Protein AF-A0A9P5NVB0-F1 (afdb_monomer_lite)

Foldseek 3Di:
DPPCVPAPLLVVLVVLLVCFLPDLDAEAAAEAEDEPVDDDDLPLVSLLSNLVSVPPVSGHVNHAEYEAEYEYEDDDDDCPVVQVSQVVSQVPSRVNQVPDPSHDYDYYYDYDYD

Sequence (114 aa):
MIEERQDPYAHFTRDLEQIAGKNVLEVLKIHISVSTNCTCTTDPAVWSRLDEVLSRPNGFPFLWLVEFSVALLYYSFDYTDLQAELEDIGKNCFPWLWENEDIDFSFEVFIEDV

Radius of gyration: 14.63 Å; chains: 1; bounding box: 35×27×37 Å

Secondary structure (DSSP, 8-state):
---TTS-HHHHHHHHHHHHTTS----EEEEEEEEETTS-----HHHHHHHHHHHTSTTTSTT--EEEEEEEEE--SS--HHHHHHHHHHHHHS-HHHHH-TTSEEEEEEEEE--

Organism: Gymnopilus junonius (NCBI:txid109634)

pLDDT: mean 87.12, std 13.76, range [39.81, 98.31]

Structure (mmCIF, N/CA/C/O backbone):
data_AF-A0A9P5NVB0-F1
#
_entry.id   AF-A0A9P5NVB0-F1
#
loop_
_atom_site.group_PDB
_atom_site.id
_atom_site.type_symbol
_atom_site.label_atom_id
_atom_site.label_alt_id
_atom_site.label_comp_id
_atom_site.label_asym_id
_atom_site.label_entity_id
_atom_site.label_seq_id
_atom_site.pdbx_PDB_ins_code
_atom_site.Cartn_x
_atom_site.Cartn_y
_atom_site.Cartn_z
_atom_site.occupancy
_atom_site.B_iso_or_equiv
_atom_site.auth_seq_id
_atom_site.auth_comp_id
_atom_site.auth_asym_id
_atom_site.auth_atom_id
_atom_site.pdbx_PDB_model_num
ATOM 1 N N . MET A 1 1 ? -4.558 4.935 -23.709 1.00 39.81 1 MET A N 1
ATOM 2 C CA . MET A 1 1 ? -5.659 4.899 -22.729 1.00 39.81 1 MET A CA 1
ATOM 3 C C . MET A 1 1 ? -5.955 3.441 -22.463 1.00 39.81 1 MET A C 1
ATOM 5 O O . MET A 1 1 ? -6.637 2.818 -23.265 1.00 39.81 1 MET A O 1
ATOM 9 N N . ILE A 1 2 ? -5.338 2.873 -21.430 1.00 47.41 2 ILE A N 1
ATOM 10 C CA . ILE A 1 2 ? -5.775 1.575 -20.916 1.00 47.41 2 ILE A CA 1
ATOM 11 C C . ILE A 1 2 ? -7.134 1.866 -20.284 1.00 47.41 2 ILE A C 1
ATOM 13 O O . ILE A 1 2 ? -7.248 2.788 -19.478 1.00 47.41 2 ILE A O 1
ATOM 17 N N . GLU A 1 3 ? -8.189 1.208 -20.760 1.00 44.22 3 GLU A N 1
ATOM 18 C CA . GLU A 1 3 ? -9.513 1.381 -20.174 1.00 44.22 3 GLU A CA 1
ATOM 19 C C . GLU A 1 3 ? -9.421 1.015 -18.688 1.00 44.22 3 GLU A C 1
ATOM 21 O O . GLU A 1 3 ? -9.005 -0.095 -18.363 1.00 44.22 3 GLU A O 1
ATOM 26 N N . GLU A 1 4 ? -9.865 1.904 -17.792 1.00 46.72 4 GLU A N 1
ATOM 27 C CA . GLU A 1 4 ? -9.967 1.663 -16.337 1.00 46.72 4 GLU A CA 1
ATOM 28 C C . GLU A 1 4 ? -10.688 0.343 -15.990 1.00 46.72 4 GLU A C 1
ATOM 30 O O . GLU A 1 4 ? -10.624 -0.144 -14.868 1.00 46.72 4 GLU A O 1
ATOM 35 N N . ARG A 1 5 ? -11.386 -0.266 -16.957 1.00 45.47 5 ARG A N 1
ATOM 36 C CA . ARG A 1 5 ? -12.011 -1.582 -16.839 1.00 45.47 5 ARG A CA 1
ATOM 37 C C . ARG A 1 5 ? -11.028 -2.752 -16.742 1.00 45.47 5 ARG A C 1
ATOM 39 O O . ARG A 1 5 ? -11.481 -3.805 -16.308 1.00 45.47 5 ARG A O 1
ATOM 46 N N . GLN A 1 6 ? -9.747 -2.609 -17.088 1.00 65.12 6 GLN A N 1
ATOM 47 C CA . GLN A 1 6 ? -8.794 -3.733 -17.107 1.00 65.12 6 GLN A CA 1
ATOM 48 C C . GLN A 1 6 ? -7.726 -3.719 -16.010 1.00 65.12 6 GLN A C 1
ATOM 50 O O . GLN A 1 6 ? -6.972 -4.682 -15.939 1.00 65.12 6 GLN A O 1
ATOM 55 N N . ASP A 1 7 ? -7.657 -2.694 -15.158 1.00 74.50 7 ASP A N 1
ATOM 56 C CA . ASP A 1 7 ? -6.648 -2.630 -14.095 1.00 74.50 7 ASP A CA 1
ATOM 57 C C . ASP A 1 7 ? -7.192 -3.230 -12.780 1.00 74.50 7 ASP A C 1
ATOM 59 O O . ASP A 1 7 ? -8.045 -2.611 -12.132 1.00 74.50 7 ASP A O 1
ATOM 63 N N . PRO A 1 8 ? -6.732 -4.428 -12.361 1.00 81.38 8 PRO A N 1
ATOM 64 C CA . PRO A 1 8 ? -7.212 -5.079 -11.143 1.00 81.38 8 PRO A CA 1
ATOM 65 C C . PRO A 1 8 ? -6.975 -4.237 -9.888 1.00 81.38 8 PRO A C 1
ATOM 67 O O . PRO A 1 8 ? -7.783 -4.281 -8.960 1.00 81.38 8 PRO A O 1
ATOM 70 N N . TYR A 1 9 ? -5.900 -3.448 -9.864 1.00 87.06 9 TYR A N 1
ATOM 71 C CA . TYR A 1 9 ? -5.551 -2.618 -8.721 1.00 87.06 9 TYR A CA 1
ATOM 72 C C . TYR A 1 9 ? -6.518 -1.433 -8.566 1.00 87.06 9 TYR A C 1
ATOM 74 O O . TYR A 1 9 ? -7.017 -1.151 -7.471 1.00 87.06 9 TYR A O 1
ATOM 82 N N . ALA A 1 10 ? -6.885 -0.792 -9.679 1.00 84.62 10 ALA A N 1
ATOM 83 C CA . ALA A 1 10 ? -7.873 0.284 -9.678 1.00 84.62 10 ALA A CA 1
ATOM 84 C C . ALA A 1 10 ? -9.275 -0.196 -9.249 1.00 84.62 10 ALA A C 1
ATOM 86 O O . ALA A 1 10 ? -10.001 0.545 -8.586 1.00 84.62 10 ALA A O 1
ATOM 87 N N . HIS A 1 11 ? -9.675 -1.426 -9.592 1.00 85.94 11 HIS A N 1
ATOM 88 C CA . HIS A 1 11 ? -10.942 -1.997 -9.105 1.00 85.94 11 HIS A CA 1
ATOM 89 C C . HIS A 1 11 ? -10.881 -2.338 -7.620 1.00 85.94 11 HIS A C 1
ATOM 91 O O . HIS A 1 11 ? -11.802 -2.003 -6.879 1.00 85.94 11 HIS A O 1
ATOM 97 N N . PHE A 1 12 ? -9.776 -2.931 -7.174 1.00 90.00 12 PHE A N 1
ATOM 98 C CA . PHE A 1 12 ? -9.581 -3.301 -5.778 1.00 90.00 12 PHE A CA 1
ATOM 99 C C . PHE A 1 12 ? -9.724 -2.103 -4.824 1.00 90.00 12 PHE A C 1
ATOM 101 O O . PHE A 1 12 ? -10.443 -2.187 -3.827 1.00 90.00 12 PHE A O 1
ATOM 108 N N . THR A 1 13 ? -9.115 -0.958 -5.150 1.00 91.38 13 THR A N 1
ATOM 109 C CA . THR A 1 13 ? -9.238 0.260 -4.325 1.00 91.38 13 THR A CA 1
ATOM 110 C C . THR A 1 13 ? -10.686 0.756 -4.219 1.00 91.38 13 THR A C 1
ATOM 112 O O . THR A 1 13 ? -11.110 1.200 -3.151 1.00 91.38 13 THR A O 1
ATOM 115 N N . ARG A 1 14 ? -11.493 0.604 -5.278 1.00 90.19 14 ARG A N 1
ATOM 116 C CA . ARG A 1 14 ? -12.930 0.936 -5.262 1.00 90.19 14 ARG A CA 1
ATOM 117 C C . ARG A 1 14 ? -13.765 -0.042 -4.442 1.00 90.19 14 ARG A C 1
ATOM 119 O O . ARG A 1 14 ? -14.775 0.359 -3.865 1.00 90.19 14 ARG A O 1
ATOM 126 N N . ASP A 1 15 ? -13.394 -1.314 -4.409 1.00 91.31 15 ASP A N 1
ATOM 127 C CA . ASP A 1 15 ? -14.093 -2.312 -3.597 1.00 91.31 15 ASP A CA 1
ATOM 128 C C . ASP A 1 15 ? -13.785 -2.119 -2.107 1.00 91.31 15 ASP A C 1
ATOM 130 O O . ASP A 1 15 ? -14.701 -2.168 -1.282 1.00 91.31 15 ASP A O 1
ATOM 134 N N . LEU A 1 16 ? -12.535 -1.781 -1.762 1.00 93.12 16 LEU A N 1
ATOM 135 C CA . LEU A 1 16 ? -12.178 -1.340 -0.410 1.00 93.12 16 LEU A CA 1
ATOM 136 C C . LEU A 1 16 ? -13.010 -0.129 0.021 1.00 93.12 16 LEU A C 1
ATOM 138 O O . LEU A 1 16 ? -13.535 -0.089 1.134 1.00 93.12 16 LEU A O 1
ATOM 142 N N . GLU A 1 17 ? -13.181 0.841 -0.874 1.00 93.69 17 GLU A N 1
ATOM 143 C CA . GLU A 1 17 ? -13.977 2.032 -0.597 1.00 93.69 17 GLU A CA 1
ATOM 144 C C . GLU A 1 17 ? -15.420 1.694 -0.183 1.00 93.69 17 GLU A C 1
ATOM 146 O O . GLU A 1 17 ? -15.974 2.312 0.728 1.00 93.69 17 GLU A O 1
ATOM 151 N N . GLN A 1 18 ? -16.028 0.688 -0.816 1.00 92.69 18 GLN A N 1
ATOM 152 C CA . GLN A 1 18 ? -17.413 0.286 -0.556 1.00 92.69 18 GLN A CA 1
ATOM 153 C C . GLN A 1 18 ? -17.610 -0.378 0.811 1.00 92.69 18 GLN A C 1
ATOM 155 O O . GLN A 1 18 ? -18.715 -0.328 1.358 1.00 92.69 18 GLN A O 1
ATOM 160 N N . ILE A 1 19 ? -16.566 -0.997 1.368 1.00 91.81 19 ILE A N 1
ATOM 161 C CA . ILE A 1 19 ? -16.629 -1.673 2.672 1.00 91.81 19 ILE A CA 1
ATOM 162 C C . ILE A 1 19 ? -16.166 -0.784 3.835 1.00 91.81 19 ILE A C 1
ATOM 164 O O . ILE A 1 19 ? -16.244 -1.199 4.998 1.00 91.81 19 ILE A O 1
ATOM 168 N N . ALA A 1 20 ? -15.701 0.436 3.555 1.00 93.25 20 ALA A N 1
ATOM 169 C CA . ALA A 1 20 ? -15.248 1.378 4.570 1.00 93.25 20 ALA A CA 1
ATOM 170 C C . ALA A 1 20 ? -16.345 1.659 5.622 1.00 93.25 20 ALA A C 1
ATOM 172 O O . ALA A 1 20 ? -17.527 1.831 5.313 1.00 93.25 20 ALA A O 1
ATOM 173 N N . GLY A 1 21 ? -15.957 1.674 6.898 1.00 89.38 21 GLY A N 1
ATOM 174 C CA . GLY A 1 21 ? -16.817 1.947 8.053 1.00 89.38 21 GLY A CA 1
ATOM 175 C C . GLY A 1 21 ? -17.724 0.795 8.496 1.00 89.38 21 GLY A C 1
ATOM 176 O O . GLY A 1 21 ? -18.388 0.905 9.526 1.00 89.38 21 GLY A O 1
ATOM 177 N N . LYS A 1 22 ? -17.774 -0.316 7.749 1.00 87.56 22 LYS A N 1
ATOM 178 C CA . LYS A 1 22 ? -18.565 -1.518 8.082 1.00 87.56 22 LYS A CA 1
ATOM 179 C C . LYS A 1 22 ? -17.757 -2.805 7.927 1.00 87.56 22 LYS A C 1
ATOM 181 O O . LYS A 1 22 ? -18.310 -3.851 7.594 1.00 87.56 22 LYS A O 1
ATOM 186 N N . ASN A 1 23 ? -16.452 -2.725 8.147 1.00 92.69 23 ASN A N 1
ATOM 187 C CA . ASN A 1 23 ? -15.551 -3.866 8.079 1.00 92.69 23 ASN A CA 1
ATOM 188 C C . ASN A 1 23 ? -14.877 -4.113 9.435 1.00 92.69 23 ASN A C 1
ATOM 190 O O . ASN A 1 23 ? -14.814 -3.237 10.295 1.00 92.69 23 ASN A O 1
ATOM 194 N N . VAL A 1 24 ? -14.387 -5.337 9.591 1.00 95.12 24 VAL A N 1
ATOM 195 C CA . VAL A 1 24 ? -13.516 -5.782 10.687 1.00 95.12 24 VAL A CA 1
ATOM 196 C C . VAL A 1 24 ? -12.152 -6.178 10.117 1.00 95.12 24 VAL A C 1
ATOM 198 O O . VAL A 1 24 ? -11.560 -7.170 10.523 1.00 95.12 24 VAL A O 1
ATOM 201 N N . LEU A 1 25 ? -11.714 -5.471 9.069 1.00 95.94 25 LEU A N 1
ATOM 202 C CA . LEU A 1 25 ? -10.484 -5.803 8.366 1.00 95.94 25 LEU A CA 1
ATOM 203 C C . LEU A 1 25 ? -9.301 -5.428 9.256 1.00 95.94 25 LEU A C 1
ATOM 205 O O . LEU A 1 25 ? -9.076 -4.251 9.511 1.00 95.94 25 LEU A O 1
ATOM 209 N N . GLU A 1 26 ? -8.576 -6.439 9.722 1.00 97.50 26 GLU A N 1
ATOM 210 C CA . GLU A 1 26 ? -7.394 -6.267 10.571 1.00 97.50 26 GLU A CA 1
ATOM 211 C C . GLU A 1 26 ? -6.090 -6.253 9.773 1.00 97.50 26 GLU A C 1
ATOM 213 O O . GLU A 1 26 ? -5.157 -5.517 10.086 1.00 97.50 26 GLU A O 1
ATOM 218 N N . VAL A 1 27 ? -6.042 -7.069 8.722 1.00 97.81 27 VAL A N 1
ATOM 219 C CA . VAL A 1 27 ? -4.842 -7.320 7.931 1.00 97.81 27 VAL A CA 1
ATOM 220 C C . VAL A 1 27 ? -5.191 -7.215 6.459 1.00 97.81 27 VAL A C 1
ATOM 222 O O . VAL A 1 27 ? -6.135 -7.860 5.994 1.00 97.81 27 VAL A O 1
ATOM 225 N N . LEU A 1 28 ? -4.387 -6.459 5.719 1.00 97.19 28 LEU A N 1
ATOM 226 C CA . LEU A 1 28 ? -4.478 -6.361 4.275 1.00 97.19 28 LEU A CA 1
ATOM 227 C C . LEU A 1 28 ? -3.146 -6.749 3.633 1.00 97.19 28 LEU A C 1
ATOM 229 O O . LEU A 1 28 ? -2.152 -6.051 3.783 1.00 97.19 28 LEU A O 1
ATOM 233 N N . LYS A 1 29 ? -3.137 -7.859 2.892 1.00 96.94 29 LYS A N 1
ATOM 234 C CA . LYS A 1 29 ? -1.972 -8.306 2.120 1.00 96.94 29 LYS A CA 1
ATOM 235 C C . LYS A 1 29 ? -2.293 -8.228 0.639 1.00 96.94 29 LYS A C 1
ATOM 237 O O . LYS A 1 29 ? -3.222 -8.889 0.174 1.00 96.94 29 LYS A O 1
ATOM 242 N N . ILE A 1 30 ? -1.541 -7.413 -0.083 1.00 94.50 30 ILE A N 1
ATOM 243 C CA . ILE A 1 30 ? -1.689 -7.178 -1.514 1.00 94.50 30 ILE A CA 1
ATOM 244 C C . ILE A 1 30 ? -0.441 -7.719 -2.196 1.00 94.50 30 ILE A C 1
ATOM 246 O O . ILE A 1 30 ? 0.682 -7.358 -1.850 1.00 94.50 30 ILE A O 1
ATOM 250 N N . HIS A 1 31 ? -0.652 -8.583 -3.181 1.00 93.00 31 HIS A N 1
ATOM 251 C CA . HIS A 1 31 ? 0.410 -9.111 -4.017 1.00 93.00 31 HIS A CA 1
ATOM 252 C C . HIS A 1 31 ? 0.034 -8.904 -5.481 1.00 93.00 31 HIS A C 1
ATOM 254 O O . HIS A 1 31 ? -0.993 -9.415 -5.936 1.00 93.00 31 HIS A O 1
ATOM 260 N N . ILE A 1 32 ? 0.841 -8.129 -6.202 1.00 89.06 32 ILE A N 1
ATOM 261 C CA . ILE A 1 32 ? 0.649 -7.851 -7.625 1.00 89.06 32 ILE A CA 1
ATOM 262 C C . ILE A 1 32 ? 1.788 -8.494 -8.399 1.00 89.06 32 ILE A C 1
ATOM 264 O O . ILE A 1 32 ? 2.941 -8.114 -8.235 1.00 89.06 32 ILE A O 1
ATOM 268 N N . SER A 1 33 ? 1.461 -9.416 -9.296 1.00 87.94 33 SER A N 1
ATOM 269 C CA . SER A 1 33 ? 2.431 -9.974 -10.235 1.00 87.94 33 SER A CA 1
ATOM 270 C C . SER A 1 33 ? 2.310 -9.254 -11.577 1.00 87.94 33 SER A C 1
ATOM 272 O O . SER A 1 33 ? 1.246 -9.241 -12.198 1.00 87.94 33 SER A O 1
ATOM 274 N N . VAL A 1 34 ? 3.405 -8.660 -12.038 1.00 83.06 34 VAL A N 1
ATOM 275 C CA . VAL A 1 34 ? 3.499 -7.964 -13.320 1.00 83.06 34 VAL A CA 1
ATOM 276 C C . VAL A 1 34 ? 4.356 -8.802 -14.254 1.00 83.06 34 VAL A C 1
ATOM 278 O O . VAL A 1 34 ? 5.568 -8.925 -14.080 1.00 83.06 34 VAL A O 1
ATOM 281 N N . SER A 1 35 ? 3.729 -9.376 -15.279 1.00 78.06 35 SER A N 1
ATOM 282 C CA . SER A 1 35 ? 4.478 -9.959 -16.390 1.00 78.06 35 SER A CA 1
ATOM 283 C C . SER A 1 35 ? 5.181 -8.853 -17.163 1.00 78.06 35 SER A C 1
ATOM 285 O O . SER A 1 35 ? 4.550 -7.868 -17.539 1.00 78.06 35 SER A O 1
ATOM 287 N N . THR A 1 36 ? 6.477 -9.001 -17.431 1.00 66.81 36 THR A N 1
ATOM 288 C CA . THR A 1 36 ? 7.275 -7.921 -18.035 1.00 66.81 36 THR A CA 1
ATOM 289 C C . THR A 1 36 ? 6.933 -7.615 -19.502 1.00 66.81 36 THR A C 1
ATOM 291 O O . THR A 1 36 ? 7.431 -6.650 -20.081 1.00 66.81 36 THR A O 1
ATOM 294 N N . ASN A 1 37 ? 6.073 -8.427 -20.121 1.00 65.75 37 ASN A N 1
ATOM 295 C CA . ASN A 1 37 ? 5.461 -8.180 -21.428 1.00 65.75 37 ASN A CA 1
ATOM 296 C C . ASN A 1 37 ? 4.113 -7.433 -21.345 1.00 65.75 37 ASN A C 1
ATOM 298 O O . ASN A 1 37 ? 3.533 -7.118 -22.385 1.00 65.75 37 ASN A O 1
ATOM 302 N N . CYS A 1 38 ? 3.609 -7.162 -20.138 1.00 66.25 38 CYS A N 1
ATOM 303 C CA . CYS A 1 38 ? 2.368 -6.441 -19.882 1.00 66.25 38 CYS A CA 1
ATOM 304 C C . CYS A 1 38 ? 2.655 -5.004 -19.433 1.00 66.25 38 CYS A C 1
ATOM 306 O O . CYS A 1 38 ? 3.637 -4.718 -18.753 1.00 66.25 38 CYS A O 1
ATOM 308 N N . THR A 1 39 ? 1.756 -4.086 -19.780 1.00 67.06 39 THR A N 1
ATOM 309 C CA . THR A 1 39 ? 1.788 -2.711 -19.274 1.00 67.06 39 THR A CA 1
ATOM 310 C C . THR A 1 39 ? 1.159 -2.666 -17.882 1.00 67.06 39 THR A C 1
ATOM 312 O O . THR A 1 39 ? -0.059 -2.804 -17.767 1.00 67.06 39 THR A O 1
ATOM 315 N N . CYS A 1 40 ? 1.970 -2.471 -16.841 1.00 77.00 40 CYS A N 1
ATOM 316 C CA . CYS A 1 40 ? 1.499 -2.037 -15.524 1.00 77.00 40 CYS A CA 1
ATOM 317 C C . CYS A 1 40 ? 1.383 -0.508 -15.514 1.00 77.00 40 CYS A C 1
ATOM 319 O O . CYS A 1 40 ? 2.186 0.170 -16.157 1.00 77.00 40 CYS A O 1
ATOM 321 N N . THR A 1 41 ? 0.389 0.043 -14.817 1.00 84.38 41 THR A N 1
ATOM 322 C CA . THR A 1 41 ? 0.330 1.494 -14.622 1.00 84.38 41 THR A CA 1
ATOM 323 C C . THR A 1 41 ? 1.356 1.920 -13.576 1.00 84.38 41 THR A C 1
ATOM 325 O O . THR A 1 41 ? 1.400 1.363 -12.483 1.00 84.38 41 THR A O 1
ATOM 328 N N . THR A 1 42 ? 2.161 2.931 -13.890 1.00 87.88 42 THR A N 1
ATOM 329 C CA . THR A 1 42 ? 3.030 3.628 -12.927 1.00 87.88 42 THR A CA 1
ATOM 330 C C . THR A 1 42 ? 2.504 5.031 -12.610 1.00 87.88 42 THR A C 1
ATOM 332 O O . THR A 1 42 ? 3.232 5.871 -12.099 1.00 87.88 42 THR A O 1
ATOM 335 N N . ASP A 1 43 ? 1.221 5.298 -12.897 1.00 90.56 43 ASP A N 1
ATOM 336 C CA . ASP A 1 43 ? 0.570 6.577 -12.591 1.00 90.56 43 ASP A CA 1
ATOM 337 C C . ASP A 1 43 ? 0.399 6.761 -11.070 1.00 90.56 43 ASP A C 1
ATOM 339 O O . ASP A 1 43 ? -0.441 6.072 -10.476 1.00 90.56 43 ASP A O 1
ATOM 343 N N . PRO A 1 44 ? 1.112 7.711 -10.430 1.00 92.06 44 PRO A N 1
ATOM 344 C CA . PRO A 1 44 ? 1.031 7.939 -8.988 1.00 92.06 44 PRO A CA 1
ATOM 345 C C . PRO A 1 44 ? -0.396 8.190 -8.496 1.00 92.06 44 PRO A C 1
ATOM 347 O O . PRO A 1 44 ? -0.759 7.756 -7.407 1.00 92.06 44 PRO A O 1
ATOM 350 N N . ALA A 1 45 ? -1.242 8.828 -9.315 1.00 91.81 45 ALA A N 1
ATOM 351 C CA . ALA A 1 45 ? -2.624 9.114 -8.945 1.00 91.81 45 ALA A CA 1
ATOM 352 C C . ALA A 1 45 ? -3.463 7.840 -8.782 1.00 91.81 45 ALA A C 1
ATOM 354 O O . ALA A 1 45 ? -4.423 7.838 -8.018 1.00 91.81 45 ALA A O 1
ATOM 355 N N . VAL A 1 46 ? -3.119 6.754 -9.481 1.00 91.75 46 VAL A N 1
ATOM 356 C CA . VAL A 1 46 ? -3.793 5.461 -9.313 1.00 91.75 46 VAL A CA 1
ATOM 357 C C . VAL A 1 46 ? -3.338 4.801 -8.012 1.00 91.75 46 VAL A C 1
ATOM 359 O O . VAL A 1 46 ? -4.187 4.357 -7.239 1.00 91.75 46 VAL A O 1
ATOM 362 N N . TRP A 1 47 ? -2.030 4.785 -7.743 1.00 93.88 47 TRP A N 1
ATOM 363 C CA . TRP A 1 47 ? -1.430 4.171 -6.551 1.00 93.88 47 TRP A CA 1
ATOM 364 C C . TRP A 1 47 ? -1.802 4.881 -5.244 1.00 93.88 47 TRP A C 1
ATOM 366 O O . TRP A 1 47 ? -2.136 4.226 -4.256 1.00 93.88 47 TRP A O 1
ATOM 376 N N . SER A 1 48 ? -1.881 6.212 -5.244 1.00 95.81 48 SER A N 1
ATOM 377 C CA . SER A 1 48 ? -2.300 6.969 -4.057 1.00 95.81 48 SER A CA 1
ATOM 378 C C . SER A 1 48 ? -3.746 6.719 -3.626 1.00 95.81 48 SER A C 1
ATOM 380 O O . SER A 1 48 ? -4.084 6.969 -2.471 1.00 95.81 48 SER A O 1
ATOM 382 N N . ARG A 1 49 ? -4.610 6.155 -4.484 1.00 94.75 49 ARG A N 1
ATOM 383 C CA . ARG A 1 49 ? -6.008 5.864 -4.105 1.00 94.75 49 ARG A CA 1
ATOM 384 C C . ARG A 1 49 ? -6.111 4.885 -2.948 1.00 94.75 49 ARG A C 1
ATOM 386 O O . ARG A 1 49 ? -7.064 4.968 -2.179 1.00 94.75 49 ARG A O 1
ATOM 393 N N . LEU A 1 50 ? -5.173 3.947 -2.822 1.00 95.81 50 LEU A N 1
ATOM 394 C CA . LEU A 1 50 ? -5.176 3.034 -1.682 1.00 95.81 50 LEU A CA 1
ATOM 395 C C . LEU A 1 50 ? -4.951 3.802 -0.374 1.00 95.81 50 LEU A C 1
ATOM 397 O O . LEU A 1 50 ? -5.711 3.610 0.571 1.00 95.81 50 LEU A O 1
ATOM 401 N N . ASP A 1 51 ? -3.969 4.704 -0.350 1.00 97.31 51 ASP A N 1
ATOM 402 C CA . ASP A 1 51 ? -3.676 5.563 0.802 1.00 97.31 51 ASP A CA 1
ATOM 403 C C . ASP A 1 51 ? -4.887 6.442 1.162 1.00 97.31 51 ASP A C 1
ATOM 405 O O . ASP A 1 51 ? -5.327 6.495 2.310 1.00 97.31 51 ASP A O 1
ATOM 409 N N . GLU A 1 52 ? -5.524 7.048 0.156 1.00 96.75 52 GLU A N 1
ATOM 410 C CA . GLU A 1 52 ? -6.734 7.863 0.323 1.00 96.75 52 GLU A CA 1
ATOM 411 C C . GLU A 1 52 ? -7.931 7.072 0.868 1.00 96.75 52 GLU A C 1
ATOM 413 O O . GLU A 1 52 ? -8.737 7.598 1.638 1.00 96.75 52 GLU A O 1
ATOM 418 N N . VAL A 1 53 ? -8.107 5.819 0.443 1.00 96.19 53 VAL A N 1
ATOM 419 C CA . VAL A 1 53 ? -9.214 4.973 0.904 1.00 96.19 53 VAL A CA 1
ATOM 420 C C . VAL A 1 53 ? -8.982 4.527 2.343 1.00 96.19 53 VAL A C 1
ATOM 422 O O . VAL A 1 53 ? -9.911 4.605 3.153 1.00 96.19 53 VAL A O 1
ATOM 425 N N . LEU A 1 54 ? -7.765 4.092 2.672 1.00 96.44 54 LEU A N 1
ATOM 426 C CA . LEU A 1 54 ? -7.434 3.581 4.001 1.00 96.44 54 LEU A CA 1
ATOM 427 C C . LEU A 1 54 ? -7.352 4.695 5.056 1.00 96.44 54 LEU A C 1
ATOM 429 O O . LEU A 1 54 ? -7.764 4.472 6.193 1.00 96.44 54 LEU A O 1
ATOM 433 N N . SER A 1 55 ? -6.950 5.908 4.666 1.00 96.44 55 SER A N 1
ATOM 434 C CA . SER A 1 55 ? -6.853 7.080 5.553 1.00 96.44 55 SER A CA 1
ATOM 435 C C . SER A 1 55 ? -8.191 7.690 5.976 1.00 96.44 55 SER A C 1
ATOM 437 O O . SER A 1 55 ? -8.238 8.610 6.801 1.00 96.44 55 SER A O 1
ATOM 439 N N . ARG A 1 56 ? -9.315 7.196 5.442 1.00 95.06 56 ARG A N 1
ATOM 440 C CA . ARG A 1 56 ? -10.641 7.726 5.778 1.00 95.06 56 ARG A CA 1
ATOM 441 C C . ARG A 1 56 ? -10.928 7.563 7.273 1.00 95.06 56 ARG A C 1
ATOM 443 O O . ARG A 1 56 ? -10.861 6.442 7.783 1.00 95.06 56 ARG A O 1
ATOM 450 N N . PRO A 1 57 ? -11.353 8.629 7.977 1.00 92.75 57 PRO A N 1
ATOM 451 C CA . PRO A 1 57 ? -11.690 8.545 9.393 1.00 92.75 57 PRO A CA 1
ATOM 452 C C . PRO A 1 57 ? -12.734 7.460 9.670 1.00 92.75 57 PRO A C 1
ATOM 454 O O . PRO A 1 57 ? -13.802 7.449 9.056 1.00 92.75 57 PRO A O 1
ATOM 457 N N . ASN A 1 58 ? -12.434 6.558 10.608 1.00 91.38 58 ASN A N 1
ATOM 458 C CA . ASN A 1 58 ? -13.255 5.386 10.943 1.00 91.38 58 ASN A CA 1
ATOM 459 C C . ASN A 1 58 ? -13.547 4.443 9.755 1.00 91.38 58 ASN A C 1
ATOM 461 O O . 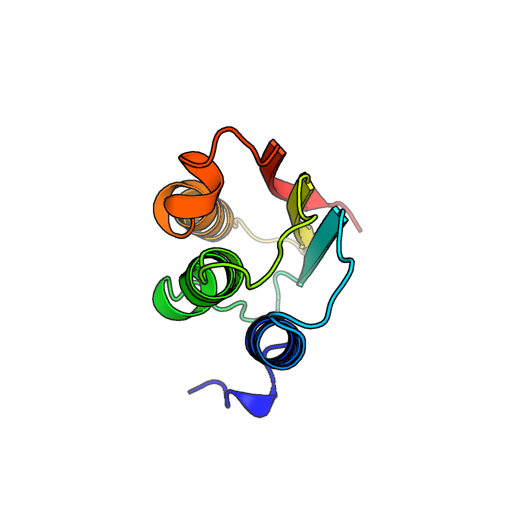ASN A 1 58 ? -14.476 3.640 9.830 1.00 91.38 58 ASN A O 1
ATOM 465 N N . GLY A 1 59 ? -12.783 4.528 8.660 1.00 95.44 59 GLY A N 1
ATOM 466 C CA . GLY A 1 59 ? -12.945 3.678 7.482 1.00 95.44 59 GLY A CA 1
ATOM 467 C C . GLY A 1 59 ? -12.512 2.238 7.746 1.00 95.44 59 GLY A C 1
ATOM 468 O O . GLY A 1 59 ? -13.234 1.305 7.400 1.00 95.44 59 GLY A O 1
ATOM 469 N N . PHE A 1 60 ? -11.374 2.057 8.414 1.00 96.50 60 PHE A N 1
ATOM 470 C CA . PHE A 1 60 ? -10.786 0.748 8.706 1.00 96.50 60 PHE A CA 1
ATOM 471 C C . PHE A 1 60 ? -10.299 0.701 10.161 1.00 96.50 60 PHE A C 1
ATOM 473 O O . PHE A 1 60 ? -9.102 0.710 10.418 1.00 96.50 60 PHE A O 1
ATOM 480 N N . PRO A 1 61 ? -11.223 0.701 11.140 1.00 94.56 61 PRO A N 1
ATOM 481 C CA . PRO A 1 61 ? -10.889 0.941 12.547 1.00 94.56 61 PRO A CA 1
ATOM 482 C C . PRO A 1 61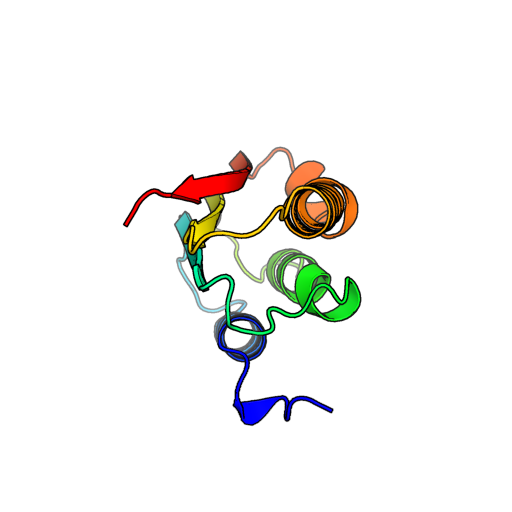 ? -10.084 -0.180 13.219 1.00 94.56 61 PRO A C 1
ATOM 484 O O . PRO A 1 61 ? -9.611 0.013 14.333 1.00 94.56 61 PRO A O 1
ATOM 487 N N . PHE A 1 62 ? -9.968 -1.345 12.580 1.00 96.19 62 PHE A N 1
ATOM 488 C CA . PHE A 1 62 ? -9.232 -2.496 13.108 1.00 96.19 62 PHE A CA 1
ATOM 489 C C . PHE A 1 62 ? -7.960 -2.801 12.317 1.00 96.19 62 PHE A C 1
ATOM 491 O O . PHE A 1 62 ? -7.233 -3.715 12.694 1.00 96.19 62 PHE A O 1
ATOM 498 N N . LEU A 1 63 ? -7.702 -2.067 11.232 1.00 97.69 63 LEU A N 1
ATOM 499 C CA . LEU A 1 63 ? -6.573 -2.327 10.353 1.00 97.69 63 LEU A CA 1
ATOM 500 C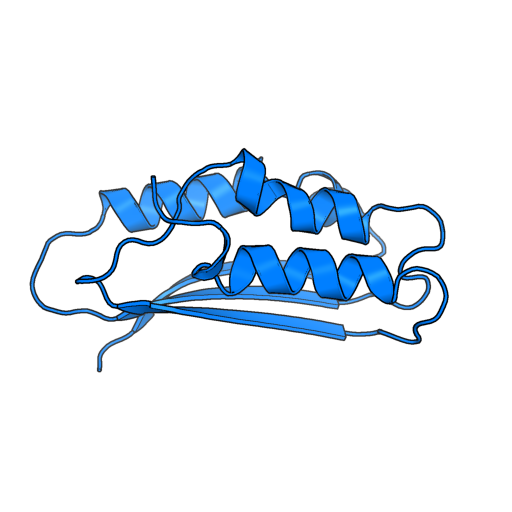 C . LEU A 1 63 ? -5.282 -1.937 11.062 1.00 97.69 63 LEU A C 1
ATOM 502 O O . LEU A 1 63 ? -5.117 -0.782 11.441 1.00 97.69 63 LEU A O 1
ATOM 506 N N . TRP A 1 64 ? -4.385 -2.904 11.215 1.00 97.69 64 TRP A N 1
ATOM 507 C CA . TRP A 1 64 ? -3.096 -2.711 11.876 1.00 97.69 64 TRP A CA 1
ATOM 508 C C . TRP A 1 64 ? -1.920 -3.219 11.037 1.00 97.69 64 TRP A C 1
ATOM 510 O O . TRP A 1 64 ? -0.782 -2.912 11.362 1.00 97.69 64 TRP A O 1
ATOM 520 N N . LEU A 1 65 ? -2.168 -3.978 9.963 1.00 98.31 65 LEU A N 1
ATOM 521 C CA . LEU A 1 65 ? -1.124 -4.479 9.064 1.00 98.31 65 LEU A CA 1
ATOM 522 C C . LEU A 1 65 ? -1.523 -4.280 7.605 1.00 98.31 65 LEU A C 1
ATOM 524 O O . LEU A 1 65 ? -2.583 -4.750 7.174 1.00 98.31 65 LEU A O 1
ATOM 528 N N . VAL A 1 66 ? -0.637 -3.649 6.838 1.00 98.06 66 VAL A N 1
ATOM 529 C CA . VAL A 1 66 ? -0.745 -3.517 5.386 1.00 98.06 66 VAL A CA 1
ATOM 530 C C . VAL A 1 66 ? 0.571 -3.960 4.752 1.00 98.06 66 VAL A C 1
ATOM 532 O O . VAL A 1 66 ? 1.587 -3.283 4.847 1.00 98.06 66 VAL A O 1
ATOM 535 N N . GLU A 1 67 ? 0.549 -5.095 4.065 1.00 98.12 67 GLU A N 1
ATOM 536 C CA . GLU A 1 67 ? 1.694 -5.576 3.292 1.00 98.12 67 GLU A CA 1
ATOM 537 C C . GLU A 1 67 ? 1.383 -5.433 1.807 1.00 98.12 67 GLU A C 1
ATOM 539 O O . GLU A 1 67 ? 0.390 -5.977 1.317 1.00 98.12 67 GLU A O 1
ATOM 544 N N . PHE A 1 68 ? 2.240 -4.730 1.077 1.00 96.75 68 PHE A N 1
ATOM 545 C CA . PHE A 1 68 ? 2.127 -4.573 -0.363 1.00 96.75 68 PHE A CA 1
ATOM 546 C C . PHE A 1 68 ? 3.391 -5.099 -1.031 1.00 96.75 68 PHE A C 1
ATOM 548 O O . PHE A 1 68 ? 4.484 -4.592 -0.809 1.00 96.75 68 PHE A O 1
ATOM 555 N N . SER A 1 69 ? 3.238 -6.101 -1.890 1.00 95.19 69 SER A N 1
ATOM 556 C CA . SER A 1 69 ? 4.332 -6.630 -2.698 1.00 95.19 69 SER A CA 1
ATOM 557 C C . SER A 1 69 ? 4.018 -6.574 -4.189 1.00 95.19 69 SER A C 1
ATOM 559 O O . SER A 1 69 ? 2.897 -6.869 -4.615 1.00 95.19 69 SER A O 1
ATOM 561 N N . VAL A 1 70 ? 5.022 -6.213 -4.985 1.00 92.06 70 VAL A N 1
ATOM 562 C CA . VAL A 1 70 ? 4.975 -6.247 -6.447 1.00 92.06 70 VAL A CA 1
ATOM 563 C C . VAL A 1 70 ? 6.068 -7.180 -6.962 1.00 92.06 70 VAL A C 1
ATOM 565 O O . VAL A 1 70 ? 7.255 -6.906 -6.797 1.00 92.06 70 VAL A O 1
ATOM 568 N N . ALA A 1 71 ? 5.665 -8.277 -7.599 1.00 90.81 71 ALA A N 1
ATOM 569 C CA . ALA A 1 71 ? 6.558 -9.231 -8.244 1.00 90.81 71 ALA A CA 1
ATOM 570 C C . ALA A 1 71 ? 6.686 -8.919 -9.740 1.00 90.81 71 ALA A C 1
ATOM 572 O O . ALA A 1 71 ? 5.693 -8.910 -10.470 1.00 90.81 71 ALA A O 1
ATOM 573 N N . LEU A 1 72 ? 7.908 -8.691 -10.213 1.00 87.50 72 LEU A N 1
ATOM 574 C CA . LEU A 1 72 ? 8.232 -8.539 -11.630 1.00 87.50 72 LEU A CA 1
ATOM 575 C C . LEU A 1 72 ? 8.653 -9.899 -12.201 1.00 87.50 72 LEU A C 1
ATOM 577 O O . LEU A 1 72 ? 9.706 -10.422 -11.841 1.00 87.50 72 LEU A O 1
ATOM 581 N N . LEU A 1 73 ? 7.839 -10.470 -13.093 1.00 83.12 73 LEU A N 1
ATOM 582 C CA . LEU A 1 73 ? 8.069 -11.805 -13.661 1.00 83.12 73 LEU A CA 1
ATOM 583 C C . LEU A 1 73 ? 9.004 -11.721 -14.875 1.00 83.12 73 LEU A C 1
ATOM 585 O O . LEU A 1 73 ? 8.614 -11.204 -15.927 1.00 83.12 73 LEU A O 1
ATOM 589 N N . TYR A 1 74 ? 10.228 -12.231 -14.735 1.00 69.25 74 TYR A N 1
ATOM 590 C CA . TYR A 1 74 ? 11.322 -12.004 -15.682 1.00 69.25 74 TYR A CA 1
ATOM 591 C C . TYR A 1 74 ? 11.186 -12.785 -17.003 1.00 69.25 74 TYR A C 1
ATOM 593 O O . TYR A 1 74 ? 11.320 -14.005 -17.044 1.00 69.25 74 TYR A O 1
ATOM 601 N N . TYR A 1 75 ? 11.030 -12.064 -18.121 1.00 62.69 75 TYR A N 1
ATOM 602 C CA . TYR A 1 75 ? 11.193 -12.603 -19.478 1.00 62.69 75 TYR A CA 1
ATOM 603 C C . TYR A 1 75 ? 12.159 -11.727 -20.307 1.00 62.69 75 TYR A C 1
ATOM 605 O O . TYR A 1 75 ? 11.755 -11.004 -21.214 1.00 62.69 75 TYR A O 1
ATOM 613 N N . SER A 1 76 ? 13.469 -11.826 -20.042 1.00 60.47 76 SER A N 1
ATOM 614 C CA . SER A 1 76 ? 14.580 -11.504 -20.976 1.00 60.47 76 SER A CA 1
ATOM 615 C C . SER A 1 76 ? 14.97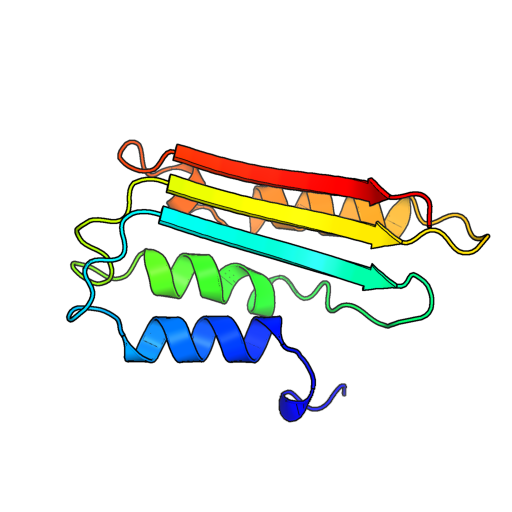6 -10.045 -21.314 1.00 60.47 76 SER A C 1
ATOM 617 O O . SER A 1 76 ? 15.831 -9.867 -22.182 1.00 60.47 76 SER A O 1
ATOM 619 N N . PHE A 1 77 ? 14.469 -9.005 -20.645 1.00 57.94 77 PHE A N 1
ATOM 620 C CA . PHE A 1 77 ? 14.881 -7.600 -20.884 1.00 57.94 77 PHE A CA 1
ATOM 621 C C . PHE A 1 77 ? 15.384 -6.897 -19.604 1.00 57.94 77 PHE A C 1
ATOM 623 O O . PHE A 1 77 ? 15.177 -7.392 -18.498 1.00 57.94 77 PHE A O 1
ATOM 630 N N . ASP A 1 78 ? 16.101 -5.777 -19.767 1.00 64.12 78 ASP A N 1
ATOM 631 C CA . ASP A 1 78 ? 16.561 -4.896 -18.679 1.00 64.12 78 ASP A CA 1
ATOM 632 C C . ASP A 1 78 ? 15.386 -4.015 -18.225 1.00 64.12 78 ASP A C 1
ATOM 634 O O . ASP A 1 78 ? 14.835 -3.257 -19.024 1.00 64.12 78 ASP A O 1
ATOM 638 N N . TYR A 1 79 ? 14.961 -4.176 -16.970 1.00 66.00 79 TYR A N 1
ATOM 639 C CA . TYR A 1 79 ? 13.766 -3.540 -16.393 1.00 66.00 79 TYR A CA 1
ATOM 640 C C . TYR A 1 79 ? 14.088 -2.721 -15.144 1.00 66.00 79 TYR A C 1
ATOM 642 O O . TYR A 1 79 ? 13.196 -2.435 -14.342 1.00 66.00 79 TYR A O 1
ATOM 650 N N . THR A 1 80 ? 15.355 -2.329 -14.990 1.00 71.12 80 THR A N 1
ATOM 651 C CA . THR A 1 80 ? 15.804 -1.489 -13.877 1.00 71.12 80 THR A CA 1
ATOM 652 C C . THR A 1 80 ? 14.948 -0.219 -13.753 1.00 71.12 80 THR A C 1
ATOM 654 O O . THR A 1 80 ? 14.622 0.189 -12.642 1.00 71.12 80 THR A O 1
ATOM 657 N N . ASP A 1 81 ? 14.495 0.338 -14.881 1.00 83.50 81 ASP A N 1
ATOM 658 C CA . ASP A 1 81 ? 13.637 1.529 -14.922 1.00 83.50 81 ASP A CA 1
ATOM 659 C C . ASP A 1 81 ? 12.243 1.280 -14.318 1.00 83.50 81 ASP A C 1
ATOM 661 O O . ASP A 1 81 ? 11.797 2.050 -13.473 1.00 83.50 81 ASP A O 1
ATOM 665 N N . LEU A 1 82 ? 11.569 0.176 -14.675 1.00 84.69 82 LEU A N 1
ATOM 666 C CA . LEU A 1 82 ? 10.241 -0.146 -14.131 1.00 84.69 82 LEU A CA 1
ATOM 667 C C . LEU A 1 82 ? 10.311 -0.497 -12.641 1.00 84.69 82 LEU A C 1
ATOM 669 O O . LEU A 1 82 ? 9.441 -0.093 -11.871 1.00 84.69 82 LEU A O 1
ATOM 673 N N . GLN A 1 83 ? 11.339 -1.244 -12.228 1.00 87.81 83 GLN A N 1
ATOM 674 C CA . GLN A 1 83 ? 11.556 -1.522 -10.812 1.00 87.81 83 GLN A CA 1
ATOM 675 C C . GLN A 1 83 ? 11.760 -0.216 -10.035 1.00 87.81 83 GLN A C 1
ATOM 677 O O . GLN A 1 83 ? 11.101 -0.011 -9.019 1.00 87.81 83 GLN A O 1
ATOM 682 N N . ALA A 1 84 ? 12.611 0.685 -10.533 1.00 89.81 84 ALA A N 1
ATOM 683 C CA . ALA A 1 84 ? 12.858 1.974 -9.897 1.00 89.81 84 ALA A CA 1
ATOM 684 C C . ALA A 1 84 ? 11.592 2.847 -9.827 1.00 89.81 84 ALA A C 1
ATOM 686 O O . ALA A 1 84 ? 11.350 3.469 -8.795 1.00 89.81 84 ALA A O 1
ATOM 687 N N . GLU A 1 85 ? 10.764 2.868 -10.878 1.00 91.12 85 GLU A N 1
ATOM 688 C CA . GLU A 1 85 ? 9.472 3.571 -10.871 1.00 91.12 85 GLU A CA 1
ATOM 689 C C . GLU A 1 85 ? 8.524 3.020 -9.794 1.00 91.12 85 GLU A C 1
ATOM 691 O O . GLU A 1 85 ? 7.927 3.787 -9.040 1.00 91.12 85 GLU A O 1
ATOM 696 N N . LEU A 1 86 ? 8.406 1.696 -9.674 1.00 91.69 86 LEU A N 1
ATOM 697 C CA . LEU A 1 86 ? 7.550 1.065 -8.663 1.00 91.69 86 LEU A CA 1
ATOM 698 C C . LEU A 1 86 ? 8.083 1.264 -7.239 1.00 91.69 86 LEU A C 1
ATOM 700 O O . LEU A 1 86 ? 7.305 1.464 -6.308 1.00 91.69 86 LEU A O 1
ATOM 704 N N . GLU A 1 87 ? 9.402 1.246 -7.056 1.00 94.12 87 GLU A N 1
ATOM 705 C CA . GLU A 1 87 ? 10.026 1.582 -5.775 1.00 94.12 87 GLU A CA 1
ATOM 706 C C . GLU A 1 87 ? 9.795 3.051 -5.392 1.00 94.12 87 GLU A C 1
ATOM 708 O O . GLU A 1 87 ? 9.610 3.352 -4.211 1.00 94.12 87 GLU A O 1
ATOM 713 N N . ASP A 1 88 ? 9.805 3.970 -6.361 1.00 95.38 88 ASP A N 1
ATOM 714 C CA . ASP A 1 88 ? 9.480 5.381 -6.132 1.00 95.38 88 ASP A CA 1
ATOM 715 C C . ASP A 1 88 ? 8.010 5.555 -5.726 1.00 95.38 88 ASP A C 1
ATOM 717 O O . ASP A 1 88 ? 7.709 6.240 -4.746 1.00 95.38 88 ASP A O 1
ATOM 721 N N . ILE A 1 89 ? 7.101 4.838 -6.390 1.00 95.31 89 ILE A N 1
ATOM 722 C CA . ILE A 1 89 ? 5.686 4.767 -6.011 1.00 95.31 89 ILE A CA 1
ATOM 723 C C . ILE A 1 89 ? 5.532 4.287 -4.565 1.00 95.31 89 ILE A C 1
ATOM 725 O O . ILE A 1 89 ? 4.850 4.941 -3.776 1.00 95.31 89 ILE A O 1
ATOM 729 N N . GLY A 1 90 ? 6.211 3.199 -4.194 1.00 94.81 90 GLY A N 1
ATOM 730 C CA . GLY A 1 90 ? 6.219 2.665 -2.831 1.00 94.81 90 GLY A CA 1
ATOM 731 C C . GLY A 1 90 ? 6.623 3.683 -1.767 1.00 94.81 90 GLY A C 1
ATOM 732 O O . GLY A 1 90 ? 6.083 3.686 -0.663 1.00 94.81 90 GLY A O 1
ATOM 733 N N . LYS A 1 91 ? 7.552 4.581 -2.103 1.00 95.06 91 LYS A N 1
ATOM 734 C CA . LYS A 1 91 ? 8.047 5.620 -1.191 1.00 95.06 91 LYS A CA 1
ATOM 735 C C . LYS A 1 91 ? 7.126 6.835 -1.126 1.00 95.06 91 LYS A C 1
ATOM 737 O O . LYS A 1 91 ? 6.966 7.408 -0.055 1.00 95.06 91 LYS A O 1
ATOM 742 N N . ASN A 1 92 ? 6.539 7.232 -2.255 1.00 96.69 92 ASN A N 1
ATOM 743 C CA . ASN A 1 92 ? 5.916 8.551 -2.392 1.00 96.69 92 ASN A CA 1
ATOM 744 C C . ASN A 1 92 ? 4.383 8.531 -2.446 1.00 96.69 92 ASN A C 1
ATOM 746 O O . ASN A 1 92 ? 3.758 9.553 -2.174 1.00 96.69 92 ASN A O 1
ATOM 750 N N . CYS A 1 93 ? 3.760 7.406 -2.805 1.00 97.25 93 CYS A N 1
ATOM 751 C CA . CYS A 1 93 ? 2.313 7.352 -3.037 1.00 97.25 93 CYS A CA 1
ATOM 752 C C . CYS A 1 93 ? 1.496 6.964 -1.798 1.00 97.25 93 CYS A C 1
ATOM 754 O O . CYS A 1 93 ? 0.270 7.030 -1.864 1.00 97.25 93 CYS A O 1
ATOM 756 N N . PHE A 1 94 ? 2.152 6.599 -0.691 1.00 97.19 94 PHE A N 1
ATOM 757 C CA . PHE A 1 94 ? 1.516 6.092 0.533 1.00 97.19 94 PHE A CA 1
ATOM 758 C C . PHE A 1 94 ? 1.876 6.893 1.800 1.00 97.19 94 PHE A C 1
ATOM 760 O O . PHE A 1 94 ? 2.321 6.305 2.789 1.00 97.19 94 PHE A O 1
ATOM 767 N N . PRO A 1 95 ? 1.778 8.237 1.787 1.00 97.62 95 PRO A N 1
ATOM 768 C CA . PRO A 1 95 ? 2.230 9.052 2.910 1.00 97.62 95 PRO A CA 1
ATOM 769 C C . PRO A 1 95 ? 1.484 8.733 4.209 1.00 97.62 95 PRO A C 1
ATOM 771 O O . PRO A 1 95 ? 2.124 8.632 5.249 1.00 97.62 95 PRO A O 1
ATOM 774 N N . TRP A 1 96 ? 0.163 8.519 4.174 1.00 97.81 96 TRP A N 1
ATOM 775 C CA . TRP A 1 96 ? -0.579 8.214 5.395 1.00 97.81 96 TRP A CA 1
ATOM 776 C C . TRP A 1 96 ? -0.203 6.847 5.966 1.00 97.81 96 TRP A C 1
ATOM 778 O O . TRP A 1 96 ? -0.027 6.735 7.174 1.00 97.81 96 TRP A O 1
ATOM 788 N N . LEU A 1 97 ? -0.042 5.822 5.125 1.00 97.38 97 LEU A N 1
ATOM 789 C CA . LEU A 1 97 ? 0.385 4.498 5.588 1.00 97.38 97 LEU A CA 1
ATOM 790 C C . LEU A 1 97 ? 1.789 4.522 6.206 1.00 97.38 97 LEU A C 1
ATOM 792 O O . LEU A 1 97 ? 2.013 3.840 7.199 1.00 97.38 97 LEU A O 1
ATOM 796 N N . TRP A 1 98 ? 2.718 5.312 5.659 1.00 97.69 98 TRP A N 1
ATOM 797 C CA . TRP A 1 98 ? 4.059 5.464 6.237 1.00 97.69 98 TRP A CA 1
ATOM 798 C C . TRP A 1 98 ? 4.080 6.287 7.530 1.00 97.69 98 TRP A C 1
ATOM 800 O O . TRP A 1 98 ? 4.912 6.034 8.401 1.00 97.69 98 TRP A O 1
ATOM 810 N N . GLU A 1 99 ? 3.213 7.294 7.648 1.00 97.31 99 GLU A N 1
ATOM 811 C CA . GLU A 1 99 ? 3.166 8.196 8.806 1.00 97.31 99 GLU A CA 1
ATOM 812 C C . GLU A 1 99 ? 2.290 7.668 9.954 1.00 97.31 99 GLU A C 1
ATOM 814 O O . GLU A 1 99 ? 2.390 8.1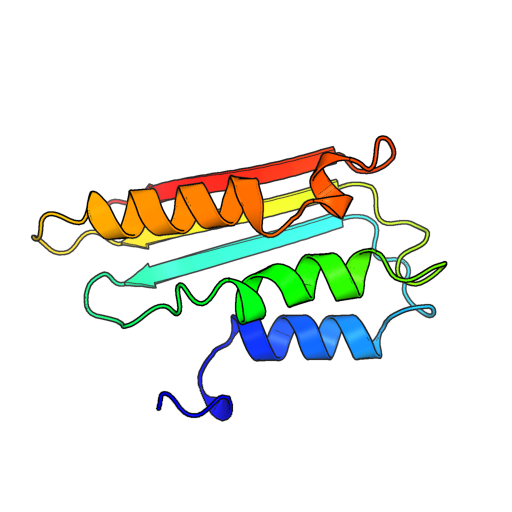61 11.080 1.00 97.31 99 GLU A O 1
ATOM 819 N N . ASN A 1 100 ? 1.420 6.690 9.697 1.00 96.12 100 ASN A N 1
ATOM 820 C CA . ASN A 1 100 ? 0.506 6.155 10.697 1.00 96.12 100 ASN A CA 1
ATOM 821 C C . ASN A 1 100 ? 1.184 5.106 11.595 1.00 96.12 100 ASN A C 1
ATOM 823 O O . ASN A 1 100 ? 1.350 3.955 11.209 1.00 96.12 100 ASN A O 1
ATOM 827 N N . GLU A 1 101 ? 1.497 5.497 12.832 1.00 95.75 101 GLU A N 1
ATOM 828 C CA . GLU A 1 101 ? 2.158 4.643 13.833 1.00 95.75 101 GLU A CA 1
ATOM 829 C C . GLU A 1 101 ? 1.326 3.428 14.288 1.00 95.75 101 GLU A C 1
ATOM 831 O O . GLU A 1 101 ? 1.891 2.471 14.819 1.00 95.75 101 GLU A O 1
ATOM 836 N N . ASP A 1 102 ? 0.004 3.446 14.092 1.00 95.81 102 ASP A N 1
ATOM 837 C CA . ASP A 1 102 ? -0.882 2.331 14.456 1.00 95.81 102 ASP A CA 1
ATOM 838 C C . ASP A 1 102 ? -0.909 1.224 13.383 1.00 95.81 102 ASP A C 1
ATOM 840 O O . ASP A 1 102 ? -1.494 0.160 13.607 1.00 95.81 102 ASP A O 1
ATOM 844 N N . ILE A 1 103 ? -0.298 1.466 12.217 1.00 97.19 103 ILE A N 1
ATOM 845 C CA . ILE A 1 103 ? -0.258 0.531 11.093 1.00 97.19 103 ILE A CA 1
ATOM 846 C C . ILE A 1 103 ? 1.181 0.095 10.836 1.00 97.19 103 ILE A C 1
ATOM 848 O O . ILE A 1 103 ? 2.058 0.894 10.526 1.00 97.19 103 ILE A O 1
ATOM 852 N N . ASP A 1 104 ? 1.402 -1.212 10.887 1.00 98.25 104 ASP A N 1
ATOM 853 C CA . ASP A 1 104 ? 2.599 -1.832 10.339 1.00 98.25 104 ASP A CA 1
ATOM 854 C C . ASP A 1 104 ? 2.460 -1.876 8.810 1.00 98.25 104 ASP A C 1
ATOM 856 O O . ASP A 1 104 ? 1.661 -2.646 8.264 1.00 98.25 104 ASP A O 1
ATOM 860 N N . PHE A 1 105 ? 3.162 -0.976 8.119 1.00 98.25 105 PHE A N 1
ATOM 861 C CA . PHE A 1 105 ? 3.137 -0.872 6.663 1.00 98.25 105 PHE A CA 1
ATOM 862 C C . PHE A 1 105 ? 4.469 -1.295 6.048 1.00 98.25 105 PHE A C 1
ATOM 864 O O . PHE A 1 105 ? 5.538 -0.810 6.423 1.00 98.25 105 PHE A O 1
ATOM 871 N N . SER A 1 106 ? 4.391 -2.152 5.031 1.00 97.81 106 SER A N 1
ATOM 872 C CA . SER A 1 106 ? 5.534 -2.520 4.199 1.00 97.81 106 SER A CA 1
ATOM 873 C C . SER A 1 106 ? 5.179 -2.459 2.718 1.00 97.81 106 SER A C 1
ATOM 875 O O . SER A 1 106 ? 4.135 -2.975 2.306 1.00 97.81 106 SER A O 1
ATOM 877 N N . PHE A 1 107 ? 6.094 -1.924 1.912 1.00 97.44 107 PHE A N 1
ATOM 878 C CA . PHE A 1 107 ? 6.017 -1.961 0.457 1.00 97.44 107 PHE A CA 1
ATOM 879 C C . PHE A 1 107 ? 7.302 -2.547 -0.123 1.00 97.44 107 PHE A C 1
ATOM 881 O O . PHE A 1 107 ? 8.393 -2.044 0.150 1.00 97.44 107 PHE A O 1
ATOM 888 N N . GLU A 1 108 ? 7.173 -3.577 -0.953 1.00 96.31 108 GLU A N 1
ATOM 889 C CA . GLU A 1 108 ? 8.308 -4.267 -1.559 1.00 96.31 108 GLU A CA 1
ATOM 890 C C . GLU A 1 108 ? 8.106 -4.479 -3.059 1.00 96.31 108 GLU A C 1
ATOM 892 O O . GLU A 1 108 ? 7.024 -4.844 -3.521 1.00 96.31 108 GLU A O 1
ATOM 897 N N . VAL A 1 109 ? 9.184 -4.297 -3.819 1.00 93.19 109 VAL A N 1
ATOM 898 C CA . VAL A 1 109 ? 9.267 -4.675 -5.231 1.00 93.19 109 VAL A CA 1
ATOM 899 C C . VAL A 1 109 ? 10.381 -5.696 -5.357 1.00 93.19 109 VAL A C 1
ATOM 901 O O . VAL A 1 109 ? 11.490 -5.466 -4.876 1.00 93.19 109 VAL A O 1
ATOM 904 N N . PHE A 1 110 ? 10.104 -6.826 -5.994 1.00 89.94 110 PHE A N 1
ATOM 905 C CA . PHE A 1 110 ? 11.112 -7.850 -6.223 1.00 89.94 110 PHE A CA 1
ATOM 906 C C . PHE A 1 110 ? 10.946 -8.506 -7.584 1.00 89.94 110 PHE A C 1
ATOM 908 O O . PHE A 1 110 ? 9.877 -8.494 -8.192 1.00 89.94 110 PHE A O 1
ATOM 915 N N . ILE A 1 111 ? 12.042 -9.079 -8.065 1.00 86.25 111 ILE A N 1
ATOM 916 C CA . ILE A 1 111 ? 12.065 -9.864 -9.293 1.00 86.25 111 ILE A CA 1
ATOM 917 C C . ILE A 1 111 ? 11.818 -11.320 -8.910 1.00 86.25 111 ILE A C 1
ATOM 919 O O . ILE A 1 111 ? 12.462 -11.840 -7.999 1.00 86.25 111 ILE A O 1
ATOM 923 N N . GLU A 1 112 ? 10.889 -11.964 -9.605 1.00 82.19 112 GLU A N 1
ATOM 924 C CA . GLU A 1 112 ? 10.569 -13.376 -9.421 1.00 82.19 112 GLU A CA 1
ATOM 925 C C . GLU A 1 112 ? 10.936 -14.150 -10.696 1.00 82.19 112 GLU A C 1
ATOM 927 O O . GLU A 1 112 ? 10.495 -13.809 -11.801 1.00 82.19 112 GLU A O 1
ATOM 932 N N . ASP A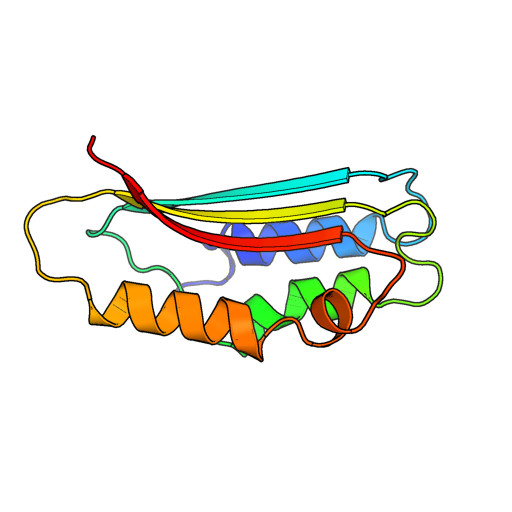 1 113 ? 11.782 -15.173 -10.536 1.00 66.62 113 ASP A N 1
ATOM 933 C CA . ASP A 1 113 ? 12.129 -16.120 -11.600 1.00 66.62 113 ASP A CA 1
ATOM 934 C C . ASP A 1 113 ? 10.963 -17.103 -11.799 1.00 66.62 113 ASP A C 1
ATOM 936 O O . ASP A 1 113 ? 10.520 -17.741 -10.840 1.00 66.62 113 ASP A O 1
ATOM 940 N N . VAL A 1 114 ? 10.478 -17.233 -13.040 1.00 59.75 114 VAL A N 1
ATOM 941 C CA . VAL A 1 114 ? 9.359 -18.123 -13.424 1.00 59.75 114 VAL A CA 1
ATOM 942 C C . VAL A 1 114 ? 9.855 -19.406 -14.076 1.00 59.75 114 VAL A C 1
ATOM 944 O O . VAL A 1 114 ? 10.725 -19.315 -14.973 1.00 59.75 114 VAL A O 1
#